Protein AF-G2HJZ4-F1 (afdb_monomer_lite)

Radius of gyration: 20.81 Å; chains: 1; bounding box: 38×69×32 Å

Structure (mmCIF, N/CA/C/O backbone):
data_AF-G2HJZ4-F1
#
_entry.id   AF-G2HJZ4-F1
#
loop_
_atom_site.group_PDB
_atom_site.id
_atom_site.type_symbol
_atom_site.label_atom_id
_atom_site.label_alt_id
_atom_site.label_comp_id
_atom_site.label_asym_id
_atom_site.label_entity_id
_atom_site.label_seq_id
_atom_site.pdbx_PDB_ins_code
_atom_site.Cartn_x
_atom_site.Cartn_y
_atom_site.Cartn_z
_atom_site.occupancy
_atom_site.B_iso_or_equiv
_atom_site.auth_seq_id
_atom_site.auth_comp_id
_atom_site.auth_asym_id
_atom_site.auth_atom_id
_atom_site.pdbx_PDB_model_num
ATOM 1 N N . MET A 1 1 ? -9.229 6.982 -2.056 1.00 80.56 1 MET A N 1
ATOM 2 C CA . MET A 1 1 ? -9.505 5.856 -1.139 1.00 80.56 1 MET A CA 1
ATOM 3 C C . MET A 1 1 ? -8.330 5.551 -0.211 1.00 80.56 1 MET A C 1
ATOM 5 O O . MET A 1 1 ? -8.441 5.846 0.963 1.00 80.56 1 MET A O 1
ATOM 9 N N . LEU A 1 2 ? -7.192 5.016 -0.679 1.00 85.94 2 LEU A N 1
ATOM 10 C CA . LEU A 1 2 ? -6.104 4.641 0.250 1.00 85.94 2 LEU A CA 1
ATOM 11 C C . LEU A 1 2 ? -5.558 5.810 1.085 1.00 85.94 2 LEU A C 1
ATOM 13 O O . LEU A 1 2 ? -5.284 5.619 2.262 1.00 85.94 2 LEU A O 1
ATOM 17 N N . LYS A 1 3 ? -5.459 7.017 0.509 1.00 88.00 3 LYS A N 1
ATOM 18 C CA . LYS A 1 3 ? -5.027 8.224 1.237 1.00 88.00 3 LYS A CA 1
ATOM 19 C C . LYS A 1 3 ? -5.939 8.564 2.426 1.00 88.00 3 LYS A C 1
ATOM 21 O O . LYS A 1 3 ? -5.429 8.829 3.504 1.00 88.00 3 LYS A O 1
ATOM 26 N N . SER 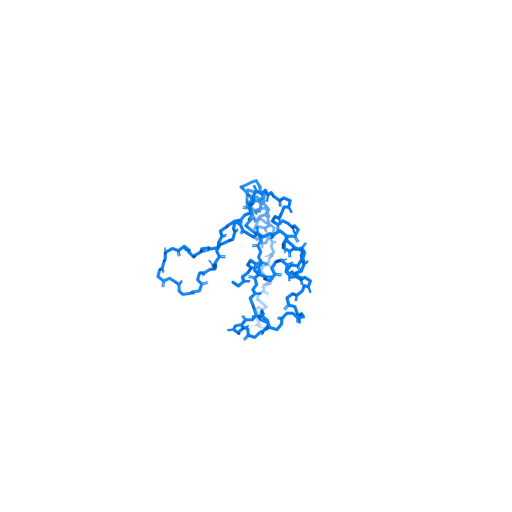A 1 4 ? -7.261 8.501 2.251 1.00 88.12 4 SER A N 1
ATOM 27 C CA . SER A 1 4 ? -8.220 8.811 3.323 1.00 88.12 4 SER A CA 1
ATOM 28 C C . SER A 1 4 ? -8.221 7.739 4.410 1.00 88.12 4 SER A C 1
ATOM 30 O O . SER A 1 4 ? -8.251 8.056 5.590 1.00 88.12 4 SER A O 1
ATOM 32 N N . ILE A 1 5 ? -8.104 6.465 4.026 1.00 87.88 5 ILE A N 1
ATOM 33 C CA . ILE A 1 5 ? -7.972 5.367 4.990 1.00 87.88 5 ILE A CA 1
ATOM 34 C C . ILE A 1 5 ? -6.674 5.519 5.795 1.00 87.88 5 ILE A C 1
ATOM 36 O O . ILE A 1 5 ? -6.694 5.380 7.012 1.00 87.88 5 ILE A O 1
ATOM 40 N N . ALA A 1 6 ? -5.556 5.856 5.142 1.00 90.31 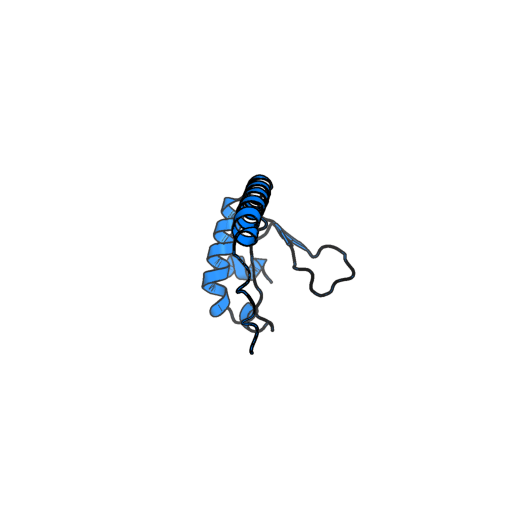6 ALA A N 1
ATOM 41 C CA . ALA A 1 6 ? -4.291 6.103 5.830 1.00 90.31 6 ALA A CA 1
ATOM 42 C C . ALA A 1 6 ? -4.440 7.200 6.895 1.00 90.31 6 ALA A C 1
ATOM 44 O O . ALA A 1 6 ? -4.057 6.994 8.041 1.00 90.31 6 ALA A O 1
ATOM 45 N N . GLN A 1 7 ? -5.076 8.318 6.536 1.00 90.81 7 GLN A N 1
ATOM 46 C CA . GLN A 1 7 ? -5.333 9.432 7.450 1.00 90.81 7 GLN A CA 1
ATOM 47 C C . GLN A 1 7 ? -6.213 9.024 8.639 1.00 90.81 7 GLN A C 1
ATOM 49 O O . GLN A 1 7 ? -5.862 9.329 9.775 1.00 90.81 7 GLN A O 1
ATOM 54 N N . ASN A 1 8 ? -7.296 8.276 8.403 1.00 89.94 8 ASN A N 1
ATOM 55 C CA . ASN A 1 8 ? -8.201 7.812 9.463 1.00 89.94 8 ASN A CA 1
ATOM 56 C C . ASN A 1 8 ? -7.511 6.899 10.489 1.00 89.94 8 ASN A C 1
ATOM 58 O O . ASN A 1 8 ? -7.884 6.896 11.657 1.00 89.94 8 ASN A O 1
ATOM 62 N N . HIS A 1 9 ? -6.505 6.134 10.057 1.00 90.12 9 HIS A N 1
ATOM 63 C CA . HIS A 1 9 ? -5.737 5.225 10.916 1.00 90.12 9 HIS A CA 1
ATOM 64 C C . HIS A 1 9 ? -4.423 5.835 11.431 1.00 90.12 9 HIS A C 1
ATOM 66 O O . HIS A 1 9 ? -3.618 5.120 12.027 1.00 90.12 9 HIS A O 1
ATOM 72 N N . GLY A 1 10 ? -4.176 7.132 11.202 1.00 91.75 10 GLY A N 1
ATOM 73 C CA . GLY A 1 10 ? -2.942 7.802 11.630 1.00 91.75 10 GLY A CA 1
ATOM 74 C C . GLY A 1 10 ? -1.680 7.247 10.959 1.00 91.75 10 GLY A C 1
ATOM 75 O O . GLY A 1 10 ? -0.616 7.191 11.574 1.00 91.75 10 GLY A O 1
ATOM 76 N N . LEU A 1 11 ? -1.800 6.778 9.715 1.00 93.44 11 LEU A N 1
ATOM 77 C CA . LEU A 1 11 ? -0.714 6.173 8.950 1.00 93.44 11 LEU A CA 1
ATOM 78 C C . LEU A 1 11 ? -0.160 7.123 7.885 1.00 93.44 11 LEU A C 1
ATOM 80 O O . LEU A 1 11 ? -0.900 7.963 7.363 1.00 93.44 11 LEU A O 1
ATOM 84 N N . PRO A 1 12 ? 1.115 6.941 7.491 1.00 94.06 12 PRO A N 1
ATOM 85 C CA . PRO A 1 12 ? 1.722 7.704 6.410 1.00 94.06 12 PRO A CA 1
ATOM 86 C C . PRO A 1 12 ? 0.892 7.619 5.128 1.00 94.06 12 PRO A C 1
ATOM 88 O O . PRO A 1 12 ? 0.549 6.531 4.652 1.00 94.06 12 PRO A O 1
ATOM 91 N N . ALA A 1 13 ? 0.556 8.775 4.559 1.00 93.44 13 ALA A N 1
ATOM 92 C CA . ALA A 1 13 ? -0.183 8.822 3.309 1.00 93.44 13 ALA A CA 1
ATOM 93 C C . ALA A 1 13 ? 0.744 8.431 2.144 1.00 93.44 13 ALA A C 1
ATOM 95 O O . ALA A 1 13 ? 1.844 8.973 2.029 1.00 93.44 13 ALA A O 1
ATOM 96 N N . PRO A 1 14 ? 0.315 7.530 1.242 1.00 94.12 14 PRO A N 1
ATOM 97 C CA . PRO A 1 14 ? 1.117 7.193 0.075 1.00 94.12 14 PRO A CA 1
ATOM 98 C C . PRO A 1 14 ? 1.267 8.409 -0.846 1.00 94.12 14 PRO A C 1
ATOM 100 O O . PRO A 1 14 ? 0.300 9.142 -1.066 1.00 94.12 14 PRO A O 1
ATOM 103 N N . LEU A 1 15 ? 2.448 8.601 -1.434 1.00 94.31 15 LEU A N 1
ATOM 104 C CA . LEU A 1 15 ? 2.710 9.677 -2.396 1.00 94.31 15 LEU A CA 1
ATOM 105 C C . LEU A 1 15 ? 1.883 9.463 -3.666 1.00 94.31 15 LEU A C 1
ATOM 107 O O . LEU A 1 15 ? 1.061 10.309 -4.043 1.00 94.31 15 LEU A O 1
ATOM 111 N N . ALA A 1 16 ? 2.043 8.286 -4.271 1.00 92.69 16 ALA A N 1
ATOM 112 C CA . ALA A 1 16 ? 1.317 7.875 -5.457 1.00 92.69 16 ALA A CA 1
ATOM 113 C C . ALA A 1 16 ? 0.812 6.435 -5.332 1.00 92.69 16 ALA A C 1
ATOM 115 O O . ALA A 1 16 ? 1.460 5.565 -4.751 1.00 92.69 16 ALA A O 1
ATOM 116 N N . CYS A 1 17 ? -0.348 6.192 -5.933 1.00 93.00 17 CYS A N 1
ATOM 117 C CA . CYS A 1 17 ? -0.900 4.863 -6.146 1.00 93.00 17 CYS A CA 1
ATOM 118 C C . CYS A 1 17 ? -1.196 4.738 -7.640 1.00 93.00 17 CYS A C 1
ATOM 120 O O . CYS A 1 17 ? -2.003 5.510 -8.154 1.00 93.00 17 CYS A O 1
ATOM 122 N N . TYR A 1 18 ? -0.559 3.801 -8.335 1.00 92.81 18 TYR A N 1
ATOM 123 C CA . TYR A 1 18 ? -0.728 3.628 -9.778 1.00 92.81 18 TYR A CA 1
ATOM 124 C C . TYR A 1 18 ? -0.705 2.152 -10.163 1.00 92.81 18 TYR A C 1
ATOM 126 O O . TYR A 1 18 ? -0.174 1.305 -9.447 1.00 92.81 18 TYR A O 1
ATOM 134 N N . ARG A 1 19 ? -1.299 1.820 -11.306 1.00 90.75 19 ARG A N 1
ATOM 135 C CA . ARG A 1 19 ? -1.141 0.505 -11.930 1.00 90.75 19 ARG A CA 1
ATOM 136 C C . ARG A 1 19 ? -0.117 0.634 -13.045 1.00 90.75 19 ARG A C 1
ATOM 138 O O . ARG A 1 19 ? -0.057 1.659 -13.706 1.00 90.75 19 ARG A O 1
ATOM 145 N N . ILE A 1 20 ? 0.703 -0.395 -13.220 1.00 88.50 20 ILE A N 1
ATOM 146 C CA . ILE A 1 20 ? 1.603 -0.458 -14.371 1.00 88.50 20 ILE A CA 1
ATOM 147 C C . ILE A 1 20 ? 0.756 -0.820 -15.588 1.00 88.50 20 ILE A C 1
ATOM 149 O O . ILE A 1 20 ? 0.064 -1.845 -15.551 1.00 88.50 20 ILE A O 1
ATOM 153 N N . ASP A 1 21 ? 0.866 -0.029 -16.650 1.00 89.06 21 ASP A N 1
ATOM 154 C CA . ASP A 1 21 ? 0.180 -0.281 -17.913 1.00 89.06 21 ASP A CA 1
ATOM 155 C C . ASP A 1 21 ? 0.560 -1.660 -18.453 1.00 89.06 21 ASP A C 1
ATOM 157 O O . ASP A 1 21 ? 1.721 -1.972 -18.728 1.00 89.06 21 ASP A O 1
ATOM 161 N N . CYS A 1 22 ? -0.429 -2.548 -18.523 1.00 89.06 22 CYS A N 1
ATOM 162 C CA . CYS A 1 22 ? -0.256 -3.896 -19.038 1.00 89.06 22 CYS A CA 1
ATOM 163 C C . CYS A 1 22 ? -1.600 -4.519 -19.413 1.00 89.06 22 CYS A C 1
ATOM 165 O O . CYS A 1 22 ? -2.656 -4.084 -18.964 1.00 89.06 22 CYS A O 1
ATOM 167 N N . LYS A 1 23 ? -1.547 -5.609 -20.185 1.00 89.38 23 LYS A N 1
ATOM 168 C CA . LYS A 1 23 ? -2.736 -6.378 -20.590 1.00 89.38 23 LYS A CA 1
ATOM 169 C C . LYS A 1 23 ? -3.317 -7.255 -19.467 1.00 89.38 23 LYS A C 1
ATOM 171 O O . LYS A 1 23 ? -4.365 -7.863 -19.645 1.00 89.38 23 LYS A O 1
ATOM 176 N N . SER A 1 24 ? -2.629 -7.374 -18.329 1.00 89.31 24 SER A N 1
ATOM 177 C CA . SER A 1 24 ? -3.020 -8.276 -17.243 1.00 89.31 24 SER A CA 1
ATOM 178 C C . SER A 1 24 ? -3.908 -7.564 -16.224 1.00 89.31 24 SER A C 1
ATOM 180 O O . SER A 1 24 ? -3.449 -6.695 -15.485 1.00 89.31 24 SER A O 1
ATOM 182 N N . ILE A 1 25 ? -5.169 -7.989 -16.122 1.00 81.75 25 ILE A N 1
ATOM 183 C CA . ILE A 1 25 ? -6.129 -7.448 -15.142 1.00 81.75 25 ILE A CA 1
ATOM 184 C C . ILE A 1 25 ? -5.734 -7.743 -13.685 1.00 81.75 25 ILE A C 1
ATOM 186 O O . ILE A 1 25 ? -6.105 -7.005 -12.770 1.00 81.75 25 ILE A O 1
ATOM 190 N N . ILE A 1 26 ? -4.943 -8.800 -13.469 1.00 83.88 26 ILE A N 1
ATOM 191 C CA . ILE A 1 26 ? -4.510 -9.263 -12.145 1.00 83.88 26 ILE A CA 1
ATOM 192 C C . ILE A 1 26 ? -3.214 -8.596 -11.665 1.00 83.88 26 ILE A C 1
ATOM 194 O O . ILE A 1 26 ? -2.718 -8.931 -10.587 1.00 83.88 26 ILE A O 1
ATOM 198 N N . ARG A 1 27 ? -2.636 -7.663 -12.437 1.00 85.38 27 ARG A N 1
ATOM 199 C CA . ARG A 1 27 ? -1.415 -6.970 -12.011 1.00 85.38 27 ARG A CA 1
ATOM 200 C C . ARG A 1 27 ? -1.705 -6.091 -10.782 1.00 85.38 27 ARG A C 1
ATOM 202 O O . ARG A 1 27 ? -2.670 -5.320 -10.801 1.00 85.38 27 ARG A O 1
ATOM 209 N N . PRO A 1 28 ? -0.886 -6.175 -9.716 1.00 89.75 28 PRO A N 1
ATOM 210 C CA . PRO A 1 28 ? -1.112 -5.397 -8.506 1.00 89.75 28 PRO A CA 1
ATOM 211 C C . PRO A 1 28 ? -0.904 -3.898 -8.737 1.00 89.75 28 PRO A C 1
ATOM 213 O O . PRO A 1 28 ? -0.092 -3.474 -9.562 1.00 89.75 28 PRO A O 1
ATOM 216 N N . MET A 1 29 ? -1.618 -3.099 -7.949 1.00 91.44 29 MET A N 1
ATOM 217 C CA . MET A 1 29 ? -1.375 -1.665 -7.828 1.00 91.44 29 MET A CA 1
ATOM 218 C C . MET A 1 29 ? -0.068 -1.419 -7.065 1.00 91.44 29 MET A C 1
ATOM 220 O O . MET A 1 29 ? 0.193 -2.059 -6.045 1.00 91.44 29 MET A O 1
ATOM 224 N N . LYS A 1 30 ? 0.736 -0.479 -7.554 1.00 93.75 30 LYS A N 1
ATOM 225 C CA . LYS A 1 30 ? 1.957 0.006 -6.916 1.00 93.75 30 LYS A CA 1
ATOM 226 C C . LYS A 1 30 ? 1.649 1.232 -6.068 1.00 93.75 30 LYS A C 1
ATOM 228 O O . LYS A 1 30 ? 0.848 2.081 -6.453 1.00 93.75 30 LYS A O 1
ATOM 233 N N . ILE A 1 31 ? 2.281 1.288 -4.901 1.00 94.00 31 ILE A N 1
ATOM 234 C CA . ILE A 1 31 ? 2.113 2.345 -3.906 1.00 94.00 31 ILE A CA 1
ATOM 235 C C . ILE A 1 31 ? 3.508 2.851 -3.550 1.00 94.00 31 ILE A C 1
ATOM 237 O O . ILE A 1 31 ? 4.376 2.049 -3.203 1.00 94.00 31 ILE A O 1
ATOM 241 N N . THR A 1 32 ? 3.725 4.159 -3.651 1.00 94.19 32 THR A N 1
ATOM 242 C CA . THR A 1 32 ? 5.001 4.804 -3.326 1.00 94.19 32 THR A CA 1
ATOM 243 C C . THR A 1 32 ? 4.886 5.630 -2.053 1.00 94.19 32 THR A C 1
ATOM 245 O O . THR A 1 32 ? 3.835 6.193 -1.747 1.00 94.19 32 THR A O 1
ATOM 248 N N . PHE A 1 33 ? 5.988 5.703 -1.314 1.00 94.62 33 PHE A N 1
ATOM 249 C CA . PHE A 1 33 ? 6.129 6.459 -0.070 1.00 94.62 33 PHE A CA 1
ATOM 250 C C . PHE A 1 33 ? 7.369 7.344 -0.166 1.00 94.62 33 PHE A C 1
ATOM 252 O O . PHE A 1 33 ? 8.214 7.115 -1.033 1.00 94.62 33 PHE A O 1
ATOM 259 N N . ALA A 1 34 ? 7.463 8.355 0.698 1.00 93.19 34 ALA A N 1
ATOM 260 C CA . ALA A 1 34 ? 8.591 9.282 0.701 1.00 93.19 34 ALA A CA 1
ATOM 261 C C . ALA A 1 34 ? 9.900 8.599 1.109 1.00 93.19 34 ALA A C 1
ATOM 263 O O . ALA A 1 34 ? 10.956 8.900 0.560 1.00 93.19 34 ALA A O 1
ATOM 264 N N . ASN A 1 35 ? 9.825 7.655 2.043 1.00 94.38 35 ASN A N 1
ATOM 265 C CA . ASN A 1 35 ? 10.974 6.928 2.558 1.00 94.38 35 ASN A CA 1
ATOM 266 C C . ASN A 1 35 ? 10.582 5.487 2.939 1.00 94.38 35 ASN A C 1
ATOM 268 O O . ASN A 1 35 ? 9.437 5.043 2.771 1.00 94.38 35 ASN A O 1
ATOM 272 N N . LYS A 1 36 ? 11.578 4.728 3.396 1.00 91.81 36 LYS A N 1
ATOM 273 C CA . LYS A 1 36 ? 11.434 3.319 3.764 1.00 91.81 36 LYS A CA 1
ATOM 274 C C . LYS A 1 36 ? 10.586 3.157 5.027 1.00 91.81 36 LYS A C 1
ATOM 276 O O . LYS A 1 36 ? 9.782 2.229 5.108 1.00 91.81 36 LYS A O 1
ATOM 281 N N . GLU A 1 37 ? 10.768 4.058 5.976 1.00 94.56 37 GLU A N 1
ATOM 282 C CA . GLU A 1 37 ? 10.148 4.066 7.294 1.00 94.56 37 GLU A CA 1
ATOM 283 C C . GLU A 1 37 ? 8.626 4.226 7.167 1.00 94.56 37 GLU A C 1
ATOM 285 O O . GLU A 1 37 ? 7.872 3.407 7.694 1.00 94.56 37 GLU A O 1
ATOM 290 N N . ASP A 1 38 ? 8.178 5.185 6.355 1.00 95.00 38 ASP A N 1
ATOM 291 C CA . ASP A 1 38 ? 6.770 5.449 6.055 1.00 95.00 38 ASP A CA 1
ATOM 292 C C . ASP A 1 38 ? 6.092 4.240 5.410 1.00 95.00 38 ASP A C 1
ATOM 294 O O . ASP A 1 38 ? 4.981 3.849 5.782 1.00 95.00 38 ASP A O 1
ATOM 298 N N . ARG A 1 39 ? 6.775 3.614 4.444 1.00 94.44 39 ARG A N 1
ATOM 299 C CA . ARG A 1 39 ? 6.293 2.397 3.784 1.00 94.44 39 ARG A CA 1
ATOM 300 C C . ARG A 1 39 ? 6.104 1.275 4.800 1.00 94.44 39 ARG A C 1
ATOM 302 O O . ARG A 1 39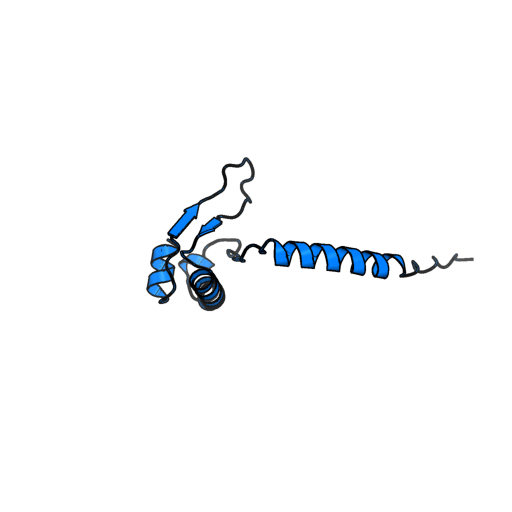 ? 5.074 0.600 4.782 1.00 94.44 39 ARG A O 1
ATOM 309 N N . ASP A 1 40 ? 7.098 1.042 5.651 1.00 94.38 40 ASP A N 1
ATOM 310 C CA . ASP A 1 40 ? 7.078 -0.065 6.605 1.00 94.38 40 ASP A CA 1
ATOM 311 C C . ASP A 1 40 ? 6.019 0.167 7.696 1.00 94.38 40 ASP A C 1
ATOM 313 O O . ASP A 1 40 ? 5.241 -0.745 7.996 1.00 94.38 40 ASP A O 1
ATOM 317 N N . GLN A 1 41 ? 5.882 1.399 8.195 1.00 95.62 41 GLN A N 1
ATOM 318 C CA . GLN A 1 41 ? 4.810 1.786 9.115 1.00 95.62 41 GLN A CA 1
ATOM 319 C C . GLN A 1 41 ? 3.427 1.599 8.480 1.00 95.62 41 GLN A C 1
ATOM 321 O O . GLN A 1 41 ? 2.538 1.005 9.102 1.00 95.62 41 GLN A O 1
ATOM 326 N N . PHE A 1 42 ? 3.244 2.030 7.228 1.00 95.25 42 PHE A N 1
ATOM 327 C CA . PHE A 1 42 ? 1.994 1.824 6.502 1.00 95.25 42 PHE A CA 1
ATOM 328 C C . PHE A 1 42 ? 1.675 0.335 6.323 1.00 95.25 42 PHE A C 1
ATOM 330 O O . PHE A 1 42 ? 0.538 -0.075 6.539 1.00 95.25 42 PHE A O 1
ATOM 337 N N . LEU A 1 43 ? 2.654 -0.504 5.965 1.00 94.06 43 LEU A N 1
ATOM 338 C CA . LEU A 1 43 ? 2.449 -1.946 5.769 1.00 94.06 43 LEU A CA 1
ATOM 339 C C . LEU A 1 43 ? 2.044 -2.667 7.053 1.00 94.06 43 LEU A C 1
ATOM 341 O O . LEU A 1 43 ? 1.165 -3.537 7.025 1.00 94.06 43 LEU A O 1
ATOM 345 N N . ILE A 1 44 ? 2.682 -2.321 8.171 1.00 94.31 44 ILE A N 1
ATOM 346 C CA . ILE A 1 44 ? 2.337 -2.861 9.488 1.00 94.31 44 ILE A CA 1
ATOM 347 C C . ILE A 1 44 ? 0.921 -2.419 9.859 1.00 94.31 44 ILE A C 1
ATOM 349 O O . ILE A 1 44 ? 0.096 -3.259 10.222 1.00 94.31 44 ILE A O 1
ATOM 353 N N . GLY A 1 45 ? 0.622 -1.125 9.711 1.00 93.31 45 GLY A N 1
ATOM 354 C CA . GLY A 1 45 ? -0.700 -0.557 9.962 1.00 93.31 45 GLY A CA 1
ATOM 355 C C . GLY A 1 45 ? -1.783 -1.237 9.130 1.00 93.31 45 GLY A C 1
ATOM 356 O O . GLY A 1 45 ? -2.725 -1.796 9.688 1.00 93.31 45 GLY A O 1
ATOM 357 N N . PHE A 1 46 ? -1.601 -1.298 7.811 1.00 93.00 46 PHE A N 1
ATOM 358 C CA . PHE A 1 46 ? -2.520 -1.947 6.876 1.00 93.00 46 PHE A CA 1
ATOM 359 C C . PHE A 1 46 ? -2.848 -3.375 7.287 1.00 93.00 46 PHE A C 1
ATOM 361 O O . PHE A 1 46 ? -4.011 -3.766 7.320 1.00 93.00 46 PHE A O 1
ATOM 368 N N . ASN A 1 47 ? -1.844 -4.170 7.653 1.00 92.31 47 ASN A N 1
ATOM 369 C CA . ASN A 1 47 ? -2.096 -5.547 8.061 1.00 92.31 47 ASN A CA 1
ATOM 370 C C . ASN A 1 47 ? -2.856 -5.674 9.387 1.00 92.31 47 ASN A C 1
ATOM 372 O O . ASN A 1 47 ? -3.540 -6.685 9.563 1.00 92.31 47 ASN A O 1
ATOM 376 N N . LYS A 1 48 ? -2.778 -4.668 10.268 1.00 91.81 48 LYS A N 1
ATOM 377 C CA . LYS A 1 48 ? -3.564 -4.595 11.507 1.00 91.81 48 LYS A CA 1
ATOM 378 C C . LYS A 1 48 ? -5.019 -4.214 11.227 1.00 91.81 48 LYS A C 1
ATOM 380 O O . LYS A 1 48 ? -5.914 -4.952 11.627 1.00 91.81 48 LYS A O 1
ATOM 385 N N . PHE A 1 49 ? -5.261 -3.113 10.512 1.00 89.62 49 PHE A N 1
ATOM 386 C CA . PHE A 1 49 ? -6.617 -2.570 10.354 1.00 89.62 49 PHE A CA 1
ATOM 387 C C . PHE A 1 49 ? -7.402 -3.159 9.171 1.00 89.62 49 PHE A C 1
ATOM 389 O O . PHE A 1 49 ? -8.618 -3.004 9.115 1.00 89.62 49 PHE A O 1
ATOM 396 N N . LYS A 1 50 ? -6.767 -3.880 8.230 1.00 89.00 50 LYS A N 1
ATOM 397 C CA . LYS A 1 50 ? -7.472 -4.437 7.053 1.00 89.00 50 LYS A CA 1
ATOM 398 C C . LYS A 1 50 ? -8.722 -5.240 7.408 1.00 89.00 50 LYS A C 1
ATOM 400 O O . LYS A 1 50 ? -9.654 -5.241 6.624 1.00 89.00 50 LYS A O 1
ATOM 405 N N . LYS A 1 51 ? -8.726 -5.915 8.568 1.00 85.88 51 LYS A N 1
ATOM 406 C CA . LYS A 1 51 ? -9.843 -6.741 9.048 1.00 85.88 51 LYS A CA 1
ATOM 407 C C . LYS A 1 51 ? -10.957 -5.937 9.716 1.00 85.88 51 LYS A C 1
ATOM 409 O O . LYS A 1 51 ? -12.060 -6.460 9.807 1.00 85.88 51 LYS A O 1
ATOM 414 N N . SER A 1 52 ? -10.694 -4.725 10.191 1.00 88.19 52 SER A N 1
ATOM 415 C CA . SER A 1 52 ? -11.713 -3.859 10.793 1.00 88.19 52 SER A CA 1
ATOM 416 C C . SER A 1 52 ? -12.308 -2.880 9.781 1.00 88.19 52 SER A C 1
ATOM 418 O O . SER A 1 52 ? -13.471 -2.509 9.898 1.00 88.19 52 SER A O 1
ATOM 420 N N . GLU A 1 53 ? -11.543 -2.484 8.765 1.00 87.81 53 GLU A N 1
ATOM 421 C CA . GLU A 1 53 ? -11.970 -1.491 7.782 1.00 87.81 53 GLU A CA 1
ATOM 422 C C . GLU A 1 53 ? -12.928 -2.088 6.740 1.00 87.81 53 GLU A C 1
ATOM 424 O O . GLU A 1 53 ? -12.520 -2.827 5.837 1.00 87.81 53 GLU A O 1
ATOM 429 N N . HIS A 1 54 ? -14.214 -1.732 6.833 1.00 89.44 54 HIS A N 1
ATOM 430 C CA . HIS A 1 54 ? -15.253 -2.223 5.922 1.00 89.44 54 HIS A CA 1
ATOM 431 C C . HIS A 1 54 ? -14.936 -1.909 4.455 1.00 89.44 54 HIS A C 1
ATOM 433 O O . HIS A 1 54 ? -15.125 -2.762 3.592 1.00 89.44 54 HIS A O 1
ATOM 439 N N . ALA A 1 55 ? -14.378 -0.727 4.179 1.00 87.88 55 ALA A N 1
ATOM 440 C CA . ALA A 1 55 ? -14.013 -0.305 2.831 1.00 87.88 55 ALA A CA 1
ATOM 441 C C . ALA A 1 55 ? -12.964 -1.223 2.169 1.00 87.88 55 ALA A C 1
ATOM 443 O O . ALA A 1 55 ? -12.909 -1.314 0.947 1.00 87.88 55 ALA A O 1
ATOM 444 N N . ILE A 1 56 ? -12.124 -1.897 2.961 1.00 88.94 56 ILE A N 1
ATOM 445 C CA . ILE A 1 56 ? -11.114 -2.839 2.462 1.00 88.94 56 ILE A CA 1
ATOM 446 C C . ILE A 1 56 ? -11.677 -4.257 2.403 1.00 88.94 56 ILE A C 1
ATOM 448 O O . ILE A 1 56 ? -11.470 -4.955 1.412 1.00 88.94 56 ILE A O 1
ATOM 452 N N . ASN A 1 57 ? -12.383 -4.682 3.449 1.00 87.69 57 ASN A N 1
ATOM 453 C CA . ASN A 1 57 ? -12.949 -6.027 3.540 1.00 87.69 57 ASN A CA 1
ATOM 454 C C . ASN A 1 57 ? -14.079 -6.298 2.545 1.00 87.69 57 ASN A C 1
ATOM 456 O O . ASN A 1 57 ? -14.326 -7.456 2.221 1.00 87.69 57 ASN A O 1
ATOM 460 N N . SER A 1 58 ? -14.774 -5.261 2.073 1.00 90.62 58 SER A N 1
ATOM 461 C CA . SER A 1 58 ? -15.834 -5.400 1.070 1.00 90.62 58 SER A CA 1
ATOM 462 C C . SER A 1 58 ? -15.305 -5.789 -0.316 1.00 90.62 58 SER A C 1
ATOM 464 O O . SER A 1 58 ? -16.074 -6.237 -1.165 1.00 90.62 58 SER A O 1
ATOM 466 N N . ILE A 1 59 ? -13.995 -5.658 -0.559 1.00 88.38 59 ILE A N 1
ATOM 467 C CA . ILE A 1 59 ? -13.354 -6.043 -1.818 1.00 88.38 59 ILE A CA 1
ATOM 468 C C . ILE A 1 59 ? -13.118 -7.560 -1.824 1.00 88.38 59 ILE A C 1
ATOM 470 O O . ILE A 1 59 ? -12.402 -8.087 -0.971 1.00 88.38 59 ILE A O 1
ATOM 474 N N . SER A 1 60 ? -13.669 -8.257 -2.823 1.00 89.00 60 SER A N 1
ATOM 475 C CA . SER A 1 60 ? -13.457 -9.695 -3.032 1.00 89.00 60 SER A CA 1
ATOM 476 C C . SER A 1 60 ? -12.574 -9.957 -4.263 1.00 89.00 60 SER A C 1
ATOM 478 O O . SER A 1 60 ? -12.915 -9.494 -5.353 1.00 89.00 60 SER A O 1
ATOM 480 N N . PRO A 1 61 ? -11.453 -10.697 -4.133 1.00 87.94 61 PRO A N 1
ATOM 481 C CA . PRO A 1 61 ? -10.895 -11.245 -2.893 1.00 87.94 61 PRO A CA 1
ATOM 482 C C . PRO A 1 61 ? -10.262 -10.156 -2.000 1.00 87.94 61 PRO A C 1
ATOM 484 O O . PRO A 1 61 ? -9.842 -9.120 -2.525 1.00 87.94 61 PRO A O 1
ATOM 487 N N . PRO A 1 62 ? -10.099 -10.407 -0.681 1.00 85.31 62 PRO A N 1
ATOM 488 C CA . PRO A 1 62 ? -9.496 -9.438 0.228 1.00 85.31 62 PRO A CA 1
ATOM 489 C C . PRO A 1 62 ? -8.123 -8.972 -0.272 1.00 85.31 62 PRO A C 1
ATOM 491 O O . PRO A 1 62 ? -7.252 -9.811 -0.556 1.00 85.31 62 PRO A O 1
ATOM 494 N N . PRO A 1 63 ? -7.890 -7.653 -0.372 1.00 88.44 63 PRO A N 1
ATOM 495 C CA . PRO A 1 63 ? -6.665 -7.128 -0.940 1.00 88.44 63 PRO A CA 1
ATOM 496 C C . PRO A 1 63 ? -5.472 -7.493 -0.058 1.00 88.44 63 PRO A C 1
ATOM 498 O O . PRO A 1 63 ? -5.486 -7.382 1.171 1.00 88.44 63 PRO A O 1
ATOM 501 N N . ARG A 1 64 ? -4.401 -7.934 -0.714 1.00 91.00 64 ARG A N 1
ATOM 502 C CA . ARG A 1 64 ? -3.125 -8.250 -0.076 1.00 91.00 64 ARG A CA 1
ATOM 503 C C . ARG A 1 64 ? -2.140 -7.140 -0.393 1.00 91.00 64 ARG A C 1
ATOM 505 O O . ARG A 1 64 ? -2.055 -6.699 -1.534 1.00 91.00 64 ARG A O 1
ATOM 512 N N . ILE A 1 65 ? -1.361 -6.745 0.605 1.00 92.00 65 ILE A N 1
ATOM 513 C CA . ILE A 1 65 ? -0.268 -5.794 0.435 1.00 92.00 65 ILE A CA 1
ATOM 514 C C . ILE A 1 65 ? 1.041 -6.432 0.883 1.00 92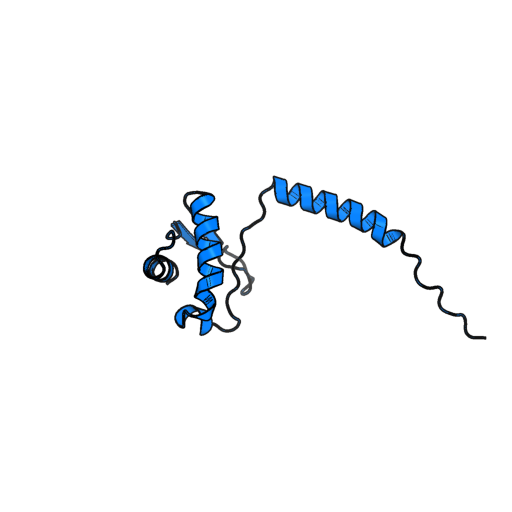.00 65 ILE A C 1
ATOM 516 O O . ILE A 1 65 ? 1.080 -7.165 1.874 1.00 92.00 65 ILE A O 1
ATOM 520 N N . ARG A 1 66 ? 2.106 -6.171 0.131 1.00 92.06 66 ARG A N 1
ATOM 521 C CA . ARG A 1 66 ? 3.477 -6.586 0.430 1.00 92.06 66 ARG A CA 1
ATOM 522 C C . ARG A 1 66 ? 4.420 -5.503 -0.089 1.00 92.06 66 ARG A C 1
ATOM 524 O O . ARG A 1 66 ? 4.083 -4.831 -1.063 1.00 92.06 66 ARG A O 1
ATOM 531 N N . ARG A 1 67 ? 5.582 -5.344 0.547 1.00 91.88 67 ARG A N 1
ATOM 532 C CA . ARG A 1 67 ? 6.684 -4.576 -0.049 1.00 91.88 67 ARG A CA 1
ATOM 533 C C . ARG A 1 67 ? 7.369 -5.401 -1.128 1.00 91.88 67 ARG A C 1
ATOM 535 O O . ARG A 1 67 ? 7.443 -6.624 -1.010 1.00 91.88 67 ARG A O 1
ATOM 542 N N . ASP A 1 68 ? 7.903 -4.710 -2.126 1.00 88.94 68 ASP A N 1
ATOM 543 C CA . ASP A 1 68 ? 8.877 -5.305 -3.030 1.00 88.94 68 ASP A CA 1
ATOM 544 C C . ASP A 1 68 ? 10.172 -5.612 -2.256 1.00 88.94 68 ASP A C 1
ATOM 546 O O . ASP A 1 68 ? 10.499 -4.952 -1.258 1.00 88.94 68 ASP A O 1
ATOM 550 N N . LEU A 1 69 ? 10.887 -6.641 -2.707 1.00 86.81 69 LEU A N 1
ATOM 551 C CA . LEU A 1 69 ? 12.237 -6.914 -2.232 1.00 86.81 69 LEU A CA 1
ATOM 552 C C . LEU A 1 69 ? 13.190 -5.877 -2.817 1.00 86.81 69 LEU A C 1
ATOM 554 O O . LEU A 1 69 ? 13.081 -5.506 -3.987 1.00 86.81 69 LEU A O 1
ATOM 558 N N . MET A 1 70 ? 14.123 -5.418 -1.996 1.00 85.06 70 MET A N 1
ATOM 559 C CA . MET A 1 70 ? 15.240 -4.612 -2.462 1.00 85.06 70 MET A CA 1
ATOM 560 C C . MET A 1 70 ? 16.215 -5.485 -3.261 1.00 85.06 70 MET A C 1
ATOM 562 O O . MET A 1 70 ? 16.230 -6.705 -3.076 1.00 85.06 70 MET A O 1
ATOM 566 N N . PRO A 1 71 ? 17.032 -4.902 -4.156 1.00 84.25 71 PRO A N 1
ATOM 567 C CA . PRO A 1 71 ? 17.980 -5.672 -4.958 1.00 84.25 71 PRO A CA 1
ATOM 568 C C . PRO A 1 71 ? 18.898 -6.579 -4.126 1.00 84.25 71 PRO A C 1
ATOM 570 O O . PRO A 1 71 ? 19.137 -7.718 -4.513 1.00 84.25 71 PRO A O 1
ATOM 573 N N . ASP A 1 72 ? 19.353 -6.133 -2.953 1.00 87.19 72 ASP A N 1
ATOM 574 C CA . ASP A 1 72 ? 20.181 -6.935 -2.046 1.00 87.19 72 ASP A CA 1
ATOM 575 C C . ASP A 1 72 ? 19.412 -8.118 -1.434 1.00 87.19 72 ASP A C 1
ATOM 577 O O . ASP A 1 72 ? 19.950 -9.217 -1.293 1.00 87.19 72 ASP A O 1
ATOM 581 N N . GLU A 1 73 ? 18.134 -7.925 -1.107 1.00 88.38 73 GLU A N 1
ATOM 582 C CA . GLU A 1 73 ? 17.257 -8.990 -0.615 1.00 88.38 73 GLU A CA 1
ATOM 583 C C . GLU A 1 73 ? 16.926 -9.995 -1.724 1.00 88.38 73 GLU A C 1
ATOM 585 O O . GLU A 1 73 ? 16.865 -11.200 -1.478 1.00 88.38 73 GLU A O 1
ATOM 590 N N . LEU A 1 74 ? 16.752 -9.505 -2.953 1.00 88.62 74 LEU A N 1
ATOM 591 C CA . LEU A 1 74 ? 16.506 -10.328 -4.129 1.00 88.62 74 LEU A CA 1
ATOM 592 C C . LEU A 1 74 ? 17.729 -11.194 -4.466 1.00 88.62 74 LEU A C 1
ATOM 594 O O . LEU A 1 74 ? 17.575 -12.385 -4.736 1.00 88.62 74 LEU A O 1
ATOM 598 N N . LEU A 1 75 ? 18.939 -10.628 -4.381 1.00 88.50 75 LEU A N 1
ATOM 599 C CA . LEU A 1 75 ? 20.196 -11.364 -4.554 1.00 88.50 75 LEU A CA 1
ATOM 600 C C . LEU A 1 75 ? 20.360 -12.460 -3.493 1.00 88.50 75 LEU A C 1
ATOM 602 O O . LEU A 1 75 ? 20.677 -13.600 -3.833 1.00 88.50 75 LEU A O 1
ATOM 606 N N . LYS A 1 76 ? 20.079 -12.151 -2.220 1.00 89.19 76 LYS A N 1
ATOM 607 C CA . LYS A 1 76 ? 20.101 -13.147 -1.133 1.00 89.19 76 LYS A CA 1
ATOM 608 C C . LYS A 1 76 ? 19.117 -14.285 -1.397 1.00 89.19 76 LYS A C 1
ATOM 610 O O . LYS A 1 76 ? 19.486 -15.446 -1.249 1.00 89.19 76 LYS A O 1
ATOM 615 N N . LEU A 1 77 ? 17.891 -13.971 -1.821 1.00 84.75 77 LEU A N 1
ATOM 616 C CA . LEU A 1 77 ? 16.888 -14.986 -2.151 1.00 84.75 77 LEU A CA 1
ATOM 617 C C . LEU A 1 77 ? 17.353 -15.898 -3.296 1.00 84.75 77 LEU A C 1
ATOM 619 O O . LEU A 1 77 ? 17.168 -17.111 -3.221 1.00 84.75 77 LEU A O 1
ATOM 623 N N . HIS A 1 78 ? 17.982 -15.332 -4.329 1.00 81.44 78 HIS A N 1
ATOM 624 C CA . HIS A 1 78 ? 18.528 -16.110 -5.440 1.00 81.44 78 HIS A CA 1
ATOM 625 C C . HIS A 1 78 ? 19.628 -17.077 -4.974 1.00 81.44 78 HIS A C 1
ATOM 627 O O . HIS A 1 78 ? 19.608 -18.254 -5.332 1.00 81.44 78 HIS A O 1
ATOM 633 N N . PHE A 1 79 ? 20.527 -16.612 -4.104 1.00 81.44 79 PHE A N 1
ATOM 634 C CA . PHE A 1 79 ? 21.599 -17.433 -3.544 1.00 81.44 79 PHE A CA 1
ATOM 635 C C . PHE A 1 79 ? 21.074 -18.571 -2.652 1.00 81.44 79 PHE A C 1
ATOM 637 O O . PHE A 1 79 ? 21.493 -19.717 -2.807 1.00 81.44 79 PHE A O 1
ATOM 644 N N . PHE A 1 80 ? 20.107 -18.287 -1.770 1.00 74.62 80 PHE A N 1
ATOM 645 C CA . PHE A 1 80 ? 19.456 -19.315 -0.946 1.00 74.62 80 PHE A CA 1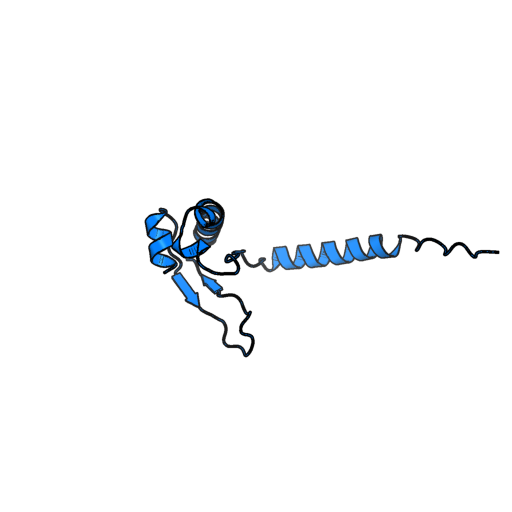
ATOM 646 C C . PHE A 1 80 ? 18.705 -20.351 -1.786 1.00 74.62 80 PHE A C 1
ATOM 648 O O . PHE A 1 80 ? 18.743 -21.537 -1.468 1.00 74.62 80 PHE A O 1
ATOM 655 N N . CYS A 1 81 ? 18.041 -19.926 -2.863 1.00 70.44 81 CYS A N 1
ATOM 656 C CA . CYS A 1 81 ? 17.363 -20.844 -3.772 1.00 70.44 81 CYS A CA 1
ATOM 657 C C . CYS A 1 81 ? 18.364 -21.778 -4.468 1.00 70.44 81 CYS A C 1
ATOM 659 O O . CYS A 1 81 ? 18.128 -22.982 -4.520 1.00 70.44 81 CYS A O 1
ATOM 661 N N . SER A 1 82 ? 19.510 -21.254 -4.923 1.00 70.81 82 SER A N 1
ATOM 662 C CA . SER A 1 82 ? 20.569 -22.071 -5.531 1.00 70.81 82 SER A CA 1
ATOM 663 C C . SER A 1 82 ? 21.094 -23.137 -4.565 1.00 70.81 82 SER A C 1
ATOM 665 O O . SER A 1 82 ? 21.138 -24.310 -4.923 1.00 70.81 82 SER A O 1
ATOM 667 N N . GLN A 1 83 ? 21.395 -22.762 -3.317 1.00 68.69 83 GLN A N 1
ATOM 668 C CA . GLN A 1 83 ? 21.842 -23.717 -2.294 1.00 68.69 83 GLN A CA 1
ATOM 669 C C . GLN A 1 83 ? 20.759 -24.736 -1.914 1.00 68.69 83 GLN A C 1
ATOM 671 O O . GLN A 1 83 ? 21.040 -25.914 -1.707 1.00 68.69 83 GLN A O 1
ATOM 676 N N . SER A 1 84 ? 19.497 -24.308 -1.820 1.00 62.03 84 SER A N 1
ATOM 677 C CA . SER A 1 84 ? 18.394 -25.226 -1.524 1.00 62.03 84 SER A CA 1
ATOM 678 C C . SER A 1 84 ? 18.141 -26.201 -2.673 1.00 62.03 84 SER A C 1
ATOM 680 O O . SER A 1 84 ? 17.731 -27.329 -2.425 1.00 62.03 84 SER A O 1
ATOM 682 N N . MET A 1 85 ? 18.371 -25.805 -3.927 1.00 58.38 85 MET A N 1
ATOM 683 C CA . MET A 1 85 ? 18.250 -26.727 -5.057 1.00 58.38 85 MET A CA 1
ATOM 684 C C . MET A 1 85 ? 19.347 -27.795 -5.019 1.00 58.38 85 MET A C 1
ATOM 686 O O . MET A 1 85 ? 19.056 -28.958 -5.293 1.00 58.38 85 MET A O 1
ATOM 690 N N . GLU A 1 86 ? 20.563 -27.452 -4.587 1.00 59.00 86 GLU A N 1
ATOM 691 C CA . GLU A 1 86 ? 21.629 -28.439 -4.368 1.00 59.00 86 GLU A CA 1
ATOM 692 C C . GLU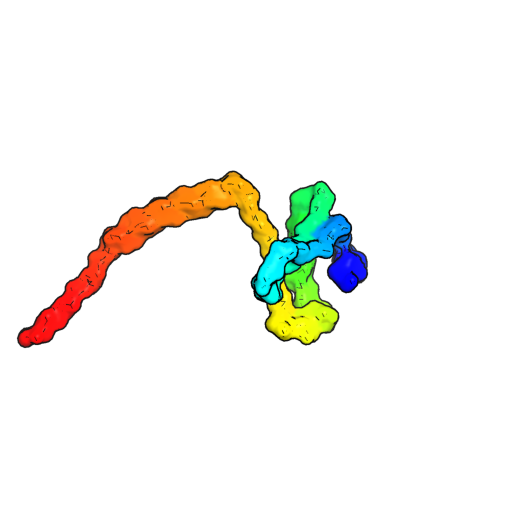 A 1 86 ? 21.238 -29.482 -3.307 1.00 59.00 86 GLU A C 1
ATOM 694 O O . GLU A 1 86 ? 21.487 -30.673 -3.499 1.00 59.00 86 GLU A O 1
ATOM 699 N N . THR A 1 87 ? 20.551 -29.087 -2.229 1.00 57.03 87 THR A N 1
ATOM 700 C CA . THR A 1 87 ? 20.093 -30.031 -1.190 1.00 57.03 87 THR A CA 1
ATOM 701 C C . THR A 1 87 ? 18.829 -30.807 -1.578 1.00 57.03 87 THR A C 1
ATOM 703 O O . THR A 1 87 ? 18.692 -31.979 -1.215 1.00 57.03 87 THR A O 1
ATOM 706 N N . CYS A 1 88 ? 17.921 -30.216 -2.363 1.00 53.97 88 CYS A N 1
ATOM 707 C CA . CYS A 1 88 ? 16.732 -30.905 -2.878 1.00 53.97 88 CYS A CA 1
ATOM 708 C C . CYS A 1 88 ? 17.068 -31.960 -3.945 1.00 53.97 88 CYS A C 1
ATOM 710 O O . CYS A 1 88 ? 16.386 -32.983 -4.010 1.00 53.97 88 CYS A O 1
ATOM 712 N N . LEU A 1 89 ? 18.121 -31.763 -4.749 1.00 57.03 89 LEU A N 1
ATOM 713 C CA . LEU A 1 89 ? 18.567 -32.752 -5.743 1.00 57.03 89 LEU A CA 1
ATOM 714 C C . LEU A 1 89 ? 19.177 -34.015 -5.112 1.00 57.03 89 LEU A C 1
ATOM 716 O O . LEU A 1 89 ? 19.174 -35.070 -5.743 1.00 57.03 89 LEU A O 1
ATOM 720 N N . HIS A 1 90 ? 19.648 -33.935 -3.864 1.00 55.75 90 HIS A N 1
ATOM 721 C CA . HIS A 1 90 ? 20.233 -35.068 -3.140 1.00 55.75 90 HIS A CA 1
ATOM 722 C C . HIS A 1 90 ? 19.228 -35.873 -2.312 1.00 55.75 90 HIS A C 1
ATOM 724 O O . HIS A 1 90 ? 19.633 -36.798 -1.610 1.00 55.75 90 HIS A O 1
ATOM 730 N N . HIS A 1 91 ? 17.926 -35.583 -2.389 1.00 53.34 91 HIS A N 1
ATOM 731 C CA . HIS A 1 91 ? 16.941 -36.519 -1.856 1.00 53.34 91 HIS A CA 1
ATOM 732 C C . HIS A 1 91 ? 16.779 -37.683 -2.842 1.00 53.34 91 HIS A C 1
ATOM 734 O O . HIS A 1 91 ? 16.242 -37.474 -3.935 1.00 53.34 91 HIS A O 1
ATOM 740 N N . PRO A 1 92 ? 17.232 -38.909 -2.504 1.00 47.91 92 PRO A N 1
ATOM 741 C CA . PRO A 1 92 ? 17.006 -40.051 -3.370 1.00 47.91 92 PRO A CA 1
ATOM 742 C C . PRO A 1 92 ? 15.498 -40.218 -3.533 1.00 47.91 92 PRO A C 1
ATOM 744 O O . PRO A 1 92 ? 14.770 -40.384 -2.551 1.00 47.91 92 PRO A O 1
ATOM 747 N N . ARG A 1 93 ? 15.022 -40.159 -4.784 1.00 57.75 93 ARG A N 1
ATOM 748 C CA . ARG A 1 93 ? 13.647 -40.554 -5.094 1.00 57.75 93 ARG A CA 1
ATOM 749 C C . ARG A 1 93 ? 13.439 -41.953 -4.503 1.00 57.75 93 ARG A C 1
ATOM 751 O O . ARG A 1 93 ? 14.302 -42.808 -4.735 1.00 57.75 93 ARG A O 1
ATOM 758 N N . PRO A 1 94 ? 12.370 -42.188 -3.717 1.00 51.59 94 PRO A N 1
ATOM 759 C CA . PRO A 1 94 ? 12.107 -43.503 -3.155 1.00 51.59 94 PRO A CA 1
ATOM 760 C C . PRO A 1 94 ? 12.156 -44.508 -4.297 1.00 51.59 94 PRO A C 1
ATOM 762 O O . PRO A 1 94 ? 11.456 -44.318 -5.291 1.00 51.59 94 PRO A O 1
ATOM 765 N N . LYS A 1 95 ? 13.030 -45.516 -4.192 1.00 57.06 95 LYS A N 1
ATOM 766 C CA . LYS A 1 95 ? 13.060 -46.609 -5.162 1.00 57.06 95 LYS A CA 1
ATOM 767 C C . LYS A 1 95 ? 11.641 -47.162 -5.211 1.00 57.06 95 LYS A C 1
ATOM 769 O O . LYS A 1 95 ? 11.155 -47.646 -4.187 1.00 57.06 95 LYS A O 1
ATOM 774 N N . GLU A 1 96 ? 10.974 -47.003 -6.356 1.00 50.72 96 GLU A N 1
ATOM 775 C CA . GLU A 1 96 ? 9.733 -47.707 -6.649 1.00 50.72 96 GLU A CA 1
ATOM 776 C C . GLU A 1 96 ? 9.977 -49.156 -6.251 1.00 50.72 96 GLU A C 1
ATOM 778 O O . GLU A 1 96 ? 10.904 -49.797 -6.747 1.00 50.72 96 GLU A O 1
ATOM 783 N N . ARG A 1 97 ? 9.232 -49.622 -5.245 1.00 55.62 97 ARG A N 1
ATOM 784 C CA . ARG A 1 97 ? 9.224 -51.027 -4.866 1.00 55.62 97 ARG A CA 1
ATOM 785 C C . ARG A 1 97 ? 8.789 -51.782 -6.113 1.00 55.62 97 ARG A C 1
ATOM 787 O O . ARG A 1 97 ? 7.599 -51.813 -6.422 1.00 55.62 97 ARG A O 1
ATOM 794 N N . GLU A 1 98 ? 9.758 -52.343 -6.829 1.00 50.81 98 GLU A N 1
ATOM 795 C CA . GLU A 1 98 ? 9.517 -53.361 -7.837 1.00 50.81 98 GLU A CA 1
ATOM 796 C C . GLU A 1 98 ? 8.731 -54.466 -7.141 1.00 50.81 98 GLU A C 1
ATOM 798 O O . GLU A 1 98 ? 9.235 -55.196 -6.290 1.00 50.81 98 GLU A O 1
ATOM 803 N N . SER A 1 99 ? 7.435 -54.480 -7.431 1.00 55.69 99 SER A N 1
ATOM 804 C CA . SER A 1 99 ? 6.516 -55.504 -6.980 1.00 55.69 99 SER A CA 1
ATOM 805 C C . SER A 1 99 ? 6.801 -56.745 -7.814 1.00 55.69 99 SER A C 1
ATOM 807 O O . SER A 1 99 ? 6.465 -56.777 -8.999 1.00 55.69 99 SER A O 1
ATOM 809 N N . ARG A 1 100 ? 7.450 -57.738 -7.211 1.00 57.41 100 ARG A N 1
ATOM 810 C CA . ARG A 1 100 ? 7.386 -59.142 -7.618 1.00 57.41 100 ARG A CA 1
ATOM 811 C C . ARG A 1 100 ? 7.321 -60.005 -6.373 1.00 57.41 100 ARG A C 1
ATOM 813 O O . ARG A 1 100 ? 8.133 -59.751 -5.457 1.00 57.41 100 ARG A O 1
#

pLDDT: mean 83.35, std 13.65, range [47.91, 95.62]

Secondary structure (DSSP, 8-state):
-HHHHHHHTTPPPPSEEEE---S-TTPPEEEE-SSHHHHHHHHHHHHHHTTT-HHHHTSSSPP---PPPPHHHHHHHHHHHHHHHHHHHTSPPP------

Foldseek 3Di:
DQQVVCVVLVAAGFPDWAFDDDPDPPGDIDTHHPDPVRVVRSLVSCVVCCVVDPVQVVDPPRDDDDDDDDPVRVVVVVVVVVVVVVVVVPPPDPPPPPDD

Organism: Caenorhabditis elegans (NCBI:txid6239)

Sequence (100 aa):
MLKSIAQNHGLPAPLACYRIDCKSIIRPMKITFANKEDRDQFLIGFNKFKKSEHAINSISPPPRIRRDLMPDELLKLHFFCSQSMETCLHHPRPKERESR